Protein AF-A0A2V9P4X1-F1 (afdb_monomer_lite)

Foldseek 3Di:
DVVVVVVVVVVVVVVVVVLVVVLCVQQVVCCVVVVDPPVVSSVVSVVVVVVVVVD

Structure (mmCIF, N/CA/C/O backbone):
data_AF-A0A2V9P4X1-F1
#
_entry.id   AF-A0A2V9P4X1-F1
#
loop_
_atom_site.group_PDB
_atom_site.id
_atom_site.type_symbol
_atom_site.label_atom_id
_atom_site.label_alt_id
_atom_site.label_comp_id
_atom_site.label_asym_id
_atom_site.label_entity_id
_atom_site.label_seq_id
_atom_site.pdbx_PD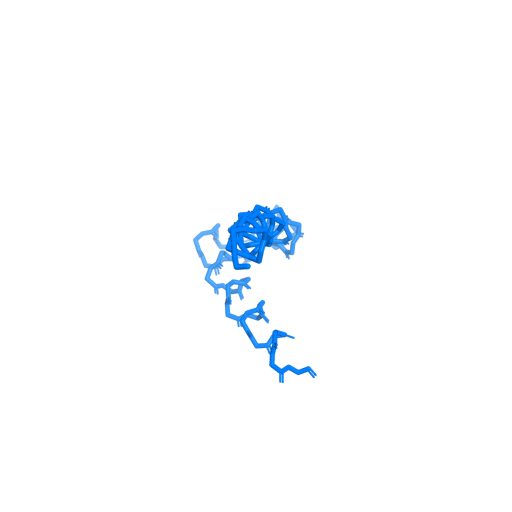B_ins_code
_atom_site.Cartn_x
_atom_site.Cartn_y
_atom_site.Cartn_z
_atom_site.occupancy
_atom_site.B_iso_or_equiv
_atom_site.auth_seq_id
_atom_site.auth_comp_id
_atom_site.auth_asym_id
_atom_site.auth_atom_id
_atom_site.pdbx_PDB_model_num
ATOM 1 N N . MET A 1 1 ? 19.345 2.921 -23.324 1.00 88.81 1 MET A N 1
ATOM 2 C CA . MET A 1 1 ? 19.190 1.901 -22.264 1.00 88.81 1 MET A CA 1
ATOM 3 C C . MET A 1 1 ? 19.498 2.428 -20.868 1.00 88.81 1 MET A C 1
ATOM 5 O O . MET A 1 1 ? 18.649 2.266 -20.010 1.00 88.81 1 MET A O 1
ATOM 9 N N . LEU A 1 2 ? 20.620 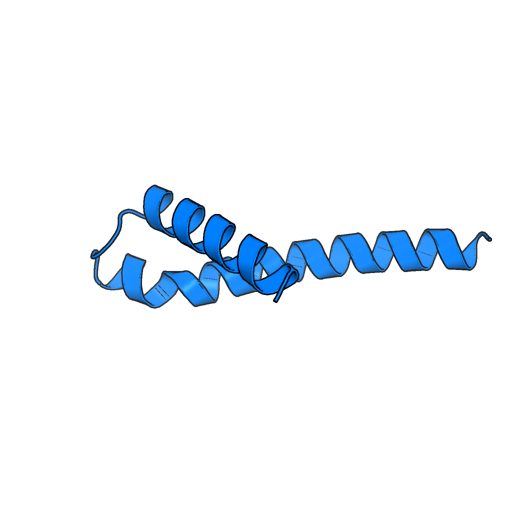3.124 -20.639 1.00 94.19 2 LEU A N 1
ATOM 10 C CA . LEU A 1 2 ? 20.920 3.732 -19.329 1.00 94.19 2 LEU A CA 1
ATOM 11 C C . LEU A 1 2 ? 19.807 4.673 -18.825 1.00 94.19 2 LEU A C 1
ATOM 13 O O . LEU A 1 2 ? 19.302 4.486 -17.726 1.00 94.19 2 LEU A O 1
ATOM 17 N N . LEU A 1 3 ? 19.376 5.630 -19.656 1.00 96.19 3 LEU A N 1
ATOM 18 C CA . LEU A 1 3 ? 18.295 6.558 -19.296 1.00 96.19 3 LEU A CA 1
ATOM 19 C C . LEU A 1 3 ? 16.969 5.838 -19.017 1.00 96.19 3 LEU A C 1
ATOM 21 O O . LEU A 1 3 ? 16.311 6.163 -18.044 1.00 96.19 3 LEU A O 1
ATOM 25 N N . LEU A 1 4 ? 16.621 4.817 -19.810 1.00 96.88 4 LEU A N 1
ATOM 26 C CA . LEU A 1 4 ? 15.417 4.002 -19.600 1.00 96.88 4 LEU A CA 1
ATOM 27 C C . LEU A 1 4 ? 15.417 3.364 -18.203 1.00 96.88 4 LEU A C 1
ATOM 29 O O . LEU A 1 4 ? 14.441 3.482 -17.471 1.00 96.88 4 LEU A O 1
ATOM 33 N N . VAL A 1 5 ? 16.522 2.711 -17.829 1.00 97.62 5 VAL A N 1
ATOM 34 C CA . VAL A 1 5 ? 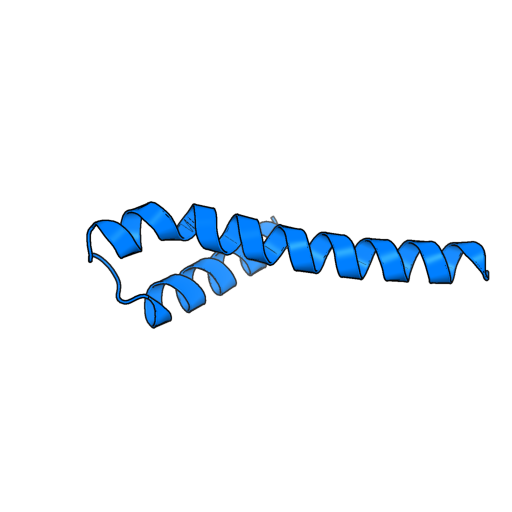16.654 2.042 -16.527 1.00 97.62 5 VAL A CA 1
ATOM 35 C C . VAL A 1 5 ? 16.556 3.052 -15.382 1.00 97.62 5 VAL A C 1
ATOM 37 O O . VAL A 1 5 ? 15.852 2.799 -14.405 1.00 97.62 5 VAL A O 1
ATOM 40 N N . ILE A 1 6 ? 17.203 4.214 -15.516 1.00 98.00 6 ILE A N 1
ATOM 41 C CA . ILE A 1 6 ? 17.118 5.299 -14.528 1.00 98.00 6 ILE A CA 1
ATOM 42 C C . ILE A 1 6 ? 15.673 5.789 -14.390 1.00 98.00 6 ILE A C 1
ATOM 44 O O . ILE A 1 6 ? 15.164 5.871 -13.275 1.00 98.00 6 ILE A O 1
ATOM 48 N N . THR A 1 7 ? 14.991 6.068 -15.502 1.00 97.62 7 THR A N 1
ATOM 49 C CA . THR A 1 7 ? 13.610 6.562 -15.486 1.00 97.62 7 THR A CA 1
ATOM 50 C C . THR A 1 7 ? 12.654 5.553 -14.860 1.00 97.62 7 THR A C 1
ATOM 52 O O . THR A 1 7 ? 11.870 5.944 -14.003 1.00 97.62 7 THR A O 1
ATOM 55 N N . ILE A 1 8 ? 12.744 4.267 -15.218 1.00 97.69 8 ILE A N 1
ATOM 56 C CA . ILE A 1 8 ? 11.917 3.212 -14.606 1.00 97.69 8 ILE A CA 1
ATOM 57 C C . ILE A 1 8 ? 12.177 3.139 -13.098 1.00 97.69 8 ILE A C 1
ATOM 59 O O . ILE A 1 8 ? 11.237 3.060 -12.316 1.00 97.69 8 ILE A O 1
ATOM 63 N N . THR A 1 9 ? 13.441 3.214 -12.678 1.00 98.06 9 THR A N 1
ATOM 64 C CA . THR A 1 9 ? 13.799 3.155 -11.253 1.00 98.06 9 THR A CA 1
ATOM 65 C C . THR A 1 9 ? 13.197 4.329 -10.480 1.00 98.06 9 THR A C 1
ATOM 67 O O . THR A 1 9 ? 12.598 4.132 -9.426 1.00 98.06 9 THR A O 1
ATOM 70 N N . ILE A 1 10 ? 13.315 5.547 -11.014 1.00 98.12 10 ILE A N 1
ATOM 71 C CA . ILE A 1 10 ? 12.739 6.749 -10.398 1.00 98.12 10 ILE A CA 1
ATOM 72 C C . ILE A 1 10 ? 11.210 6.667 -10.372 1.00 98.12 10 ILE A C 1
ATOM 74 O O . ILE A 1 10 ? 10.617 6.983 -9.345 1.00 98.12 10 ILE A O 1
ATOM 78 N N . ALA A 1 11 ? 10.580 6.215 -11.460 1.00 97.31 11 ALA A N 1
ATOM 79 C CA . ALA A 1 11 ? 9.130 6.052 -11.536 1.00 97.31 11 ALA A CA 1
ATOM 80 C C . ALA A 1 11 ? 8.616 5.062 -10.481 1.00 97.31 11 ALA A C 1
ATOM 82 O O . ALA A 1 11 ? 7.698 5.392 -9.742 1.00 97.31 11 ALA A O 1
ATOM 83 N N . LEU A 1 12 ? 9.268 3.904 -10.326 1.00 96.75 12 LEU A N 1
ATOM 84 C CA . LEU A 1 12 ? 8.903 2.918 -9.303 1.00 96.75 12 LEU A CA 1
ATOM 85 C C . LEU A 1 12 ? 9.031 3.479 -7.878 1.00 96.75 12 LEU A C 1
ATOM 87 O O . LEU A 1 12 ? 8.168 3.224 -7.039 1.00 96.75 12 LEU A O 1
ATOM 91 N N . ILE A 1 13 ? 10.088 4.250 -7.594 1.00 97.75 13 ILE A N 1
ATOM 92 C CA . ILE A 1 13 ? 10.264 4.903 -6.286 1.00 97.75 13 ILE A CA 1
ATOM 93 C C . ILE A 1 13 ? 9.164 5.944 -6.055 1.00 97.75 13 ILE A C 1
ATOM 95 O O . ILE A 1 13 ? 8.585 6.000 -4.971 1.00 97.75 13 ILE A O 1
ATOM 99 N N . PHE A 1 14 ? 8.879 6.768 -7.061 1.00 96.38 14 PHE A N 1
ATOM 100 C CA . PHE A 1 14 ? 7.854 7.802 -6.990 1.00 96.38 14 PHE A CA 1
ATOM 101 C C . PHE A 1 14 ? 6.462 7.205 -6.755 1.00 96.38 14 PHE A C 1
ATOM 103 O O . PHE A 1 14 ? 5.786 7.612 -5.811 1.00 96.38 14 PHE A O 1
ATOM 110 N N . ASP A 1 15 ? 6.071 6.196 -7.533 1.00 93.88 15 ASP A N 1
ATOM 111 C CA . ASP A 1 15 ? 4.779 5.518 -7.387 1.00 93.88 15 ASP A CA 1
ATOM 112 C C . ASP A 1 15 ? 4.640 4.844 -6.020 1.00 93.88 15 ASP A C 1
ATOM 114 O O . ASP A 1 15 ? 3.586 4.936 -5.391 1.00 93.88 15 ASP A O 1
ATOM 118 N N . PHE A 1 16 ? 5.712 4.232 -5.505 1.00 92.06 16 PHE A N 1
ATOM 119 C CA . PHE A 1 16 ? 5.701 3.653 -4.161 1.00 92.06 16 PHE A CA 1
ATOM 120 C C . PHE A 1 16 ? 5.454 4.712 -3.074 1.00 92.06 16 PHE A C 1
ATOM 122 O O . PHE A 1 16 ? 4.628 4.508 -2.180 1.00 92.06 16 PHE A O 1
ATOM 129 N N . LEU A 1 17 ? 6.148 5.853 -3.147 1.00 95.25 17 LEU A N 1
ATOM 130 C CA . LEU A 1 17 ? 5.990 6.940 -2.177 1.00 95.25 17 LEU A CA 1
ATOM 131 C C . LEU A 1 17 ? 4.601 7.586 -2.258 1.00 95.25 17 LEU A C 1
ATOM 133 O O . LEU A 1 17 ? 3.996 7.857 -1.219 1.00 95.25 17 LEU A O 1
ATOM 137 N N . ASN A 1 18 ? 4.070 7.787 -3.465 1.00 93.25 18 ASN A N 1
ATOM 138 C CA . ASN A 1 18 ? 2.711 8.303 -3.645 1.00 93.25 18 ASN A CA 1
ATOM 139 C C . ASN A 1 18 ? 1.665 7.334 -3.102 1.00 93.25 18 ASN A C 1
ATOM 141 O O . ASN A 1 18 ? 0.799 7.748 -2.334 1.00 93.25 18 ASN A O 1
ATOM 145 N N . GLY A 1 19 ? 1.798 6.037 -3.396 1.00 91.12 19 GLY A N 1
ATOM 146 C CA . GLY A 1 19 ? 0.887 5.016 -2.887 1.00 91.12 19 GLY A CA 1
ATOM 147 C C . GLY A 1 19 ? 0.814 4.983 -1.356 1.00 91.12 19 GLY A C 1
ATOM 148 O O . GLY A 1 19 ? -0.255 4.731 -0.801 1.00 91.12 19 GLY A O 1
ATOM 149 N N . PHE A 1 20 ? 1.913 5.290 -0.655 1.00 88.75 20 PHE A N 1
ATOM 150 C CA . PHE A 1 20 ? 1.918 5.403 0.808 1.00 88.75 20 PHE A CA 1
ATOM 151 C C . PHE A 1 20 ? 1.106 6.608 1.313 1.00 88.75 20 PHE A C 1
ATOM 153 O O . PHE A 1 20 ? 0.316 6.471 2.251 1.00 88.75 20 PHE A O 1
ATOM 160 N N . HIS A 1 21 ? 1.265 7.777 0.689 1.00 92.44 21 HIS A N 1
ATOM 161 C CA . HIS A 1 21 ? 0.478 8.965 1.030 1.00 92.44 21 HIS A CA 1
ATOM 162 C C . HIS A 1 21 ? -1.009 8.779 0.712 1.00 92.44 21 HIS A C 1
ATOM 164 O O . HIS A 1 21 ? -1.863 9.101 1.543 1.00 92.44 21 HIS A O 1
ATOM 170 N N . ASP A 1 22 ? -1.324 8.200 -0.444 1.00 89.94 22 ASP A N 1
ATOM 171 C CA . ASP A 1 22 ? -2.701 7.944 -0.863 1.00 89.94 22 ASP A CA 1
ATOM 172 C C . ASP A 1 22 ? -3.381 6.920 0.049 1.00 89.94 22 ASP A C 1
ATOM 174 O O . ASP A 1 22 ? -4.530 7.115 0.460 1.00 89.94 22 ASP A O 1
ATOM 178 N N . ALA A 1 23 ? -2.653 5.879 0.467 1.00 90.19 23 ALA A N 1
ATOM 179 C CA . ALA A 1 23 ? -3.140 4.935 1.464 1.00 90.19 23 ALA A CA 1
ATOM 180 C C . ALA A 1 23 ? -3.498 5.650 2.776 1.00 90.19 23 ALA A C 1
ATOM 182 O O . ALA A 1 23 ? -4.597 5.439 3.290 1.00 90.19 23 ALA A O 1
ATOM 183 N N . ALA A 1 24 ? -2.638 6.539 3.286 1.00 91.50 24 ALA A N 1
ATOM 184 C CA . ALA A 1 24 ? -2.910 7.304 4.506 1.00 91.50 24 ALA A CA 1
ATOM 185 C C . ALA A 1 24 ? -4.145 8.215 4.370 1.00 91.50 24 ALA A C 1
ATOM 187 O O . ALA A 1 24 ? -4.996 8.239 5.264 1.00 91.50 24 ALA A O 1
ATOM 188 N N . ASN A 1 25 ? -4.284 8.904 3.236 1.00 93.38 25 ASN A N 1
ATOM 189 C CA . ASN A 1 25 ? -5.435 9.762 2.952 1.00 93.38 25 ASN A CA 1
ATOM 190 C C . ASN A 1 25 ? -6.742 8.959 2.871 1.00 93.38 25 ASN A C 1
ATOM 192 O O . ASN A 1 25 ? -7.756 9.373 3.437 1.00 93.38 25 ASN A O 1
ATOM 196 N N . SER A 1 26 ? -6.716 7.784 2.235 1.00 91.50 26 SER A N 1
ATOM 197 C CA . SER A 1 26 ? -7.900 6.929 2.069 1.00 91.50 26 SER A CA 1
ATOM 198 C C . SER A 1 26 ? -8.432 6.346 3.387 1.00 91.50 26 SER A C 1
ATOM 200 O O . SER A 1 26 ? -9.629 6.078 3.504 1.00 91.50 26 SER A O 1
ATOM 202 N N . ILE A 1 27 ? -7.571 6.183 4.403 1.00 95.12 27 ILE A N 1
ATOM 203 C CA . ILE A 1 27 ? -7.948 5.580 5.693 1.00 95.12 27 ILE A CA 1
ATOM 204 C C . ILE A 1 27 ? -8.156 6.590 6.824 1.00 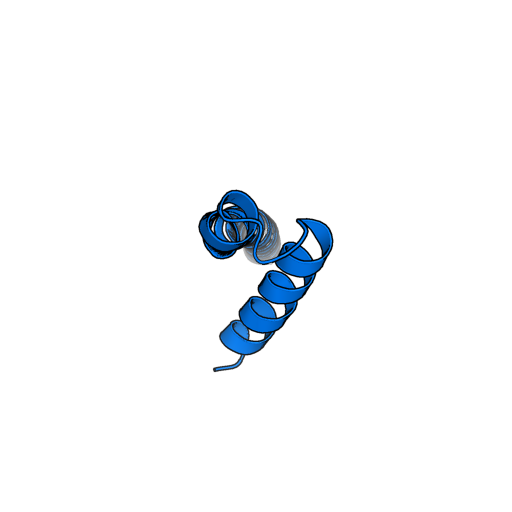95.12 27 ILE A C 1
ATOM 206 O O . ILE A 1 27 ? -8.672 6.216 7.880 1.00 95.12 27 ILE A O 1
ATOM 210 N N . ALA A 1 28 ? -7.775 7.856 6.641 1.00 95.50 28 ALA A N 1
ATOM 211 C CA . ALA A 1 28 ? -7.782 8.865 7.702 1.00 95.50 28 ALA A CA 1
ATOM 212 C C . ALA A 1 28 ? -9.152 8.997 8.394 1.00 95.50 28 ALA A C 1
ATOM 214 O O . ALA A 1 28 ? -9.238 9.013 9.626 1.00 95.50 28 ALA A O 1
ATOM 215 N N . THR A 1 29 ? -10.242 9.016 7.622 1.00 95.19 29 THR A N 1
ATOM 216 C CA . THR A 1 29 ? -11.604 9.146 8.163 1.00 95.19 29 THR A CA 1
ATOM 217 C C . THR A 1 29 ? -12.038 7.900 8.937 1.00 95.19 29 THR A C 1
ATOM 219 O O . THR A 1 29 ? -12.539 8.017 10.052 1.00 95.19 29 THR A O 1
ATOM 222 N N . VAL A 1 30 ? -11.818 6.693 8.404 1.00 95.25 30 VAL A N 1
ATOM 223 C CA . VAL A 1 30 ? -12.257 5.442 9.062 1.00 95.25 30 VAL A CA 1
ATOM 224 C C . VAL A 1 30 ? -11.443 5.112 10.315 1.00 95.25 30 VAL A C 1
ATOM 226 O O . VAL A 1 30 ? -11.984 4.546 11.266 1.00 95.25 30 VAL A O 1
ATOM 229 N N . VAL A 1 31 ? -10.166 5.507 10.348 1.00 96.12 31 VAL A N 1
ATOM 230 C CA . VAL A 1 31 ? -9.302 5.348 11.526 1.00 96.12 31 VAL A CA 1
ATOM 231 C C . VAL A 1 31 ? -9.628 6.393 12.596 1.00 96.12 31 VAL A C 1
ATOM 233 O O . VAL A 1 31 ? -9.746 6.040 13.770 1.00 96.12 31 VAL A O 1
ATOM 236 N N . SER A 1 32 ? -9.828 7.664 12.223 1.00 96.38 32 SER A N 1
ATOM 237 C CA . SER A 1 32 ? -10.161 8.732 13.186 1.00 96.38 32 SER A CA 1
ATOM 238 C C . SER A 1 32 ? -11.541 8.550 13.824 1.00 96.38 32 SER A C 1
ATOM 240 O O . SER A 1 32 ? -11.699 8.776 15.023 1.00 96.38 32 SER A O 1
ATOM 242 N N . THR A 1 33 ? -12.517 8.056 13.060 1.00 97.50 33 THR A N 1
ATOM 243 C CA . THR A 1 33 ? -13.860 7.700 13.558 1.00 97.50 33 THR A CA 1
ATOM 244 C C . THR A 1 33 ? -13.902 6.366 14.305 1.00 97.50 33 THR A C 1
ATOM 246 O O . THR A 1 33 ? -14.935 6.020 14.874 1.00 97.50 33 THR A O 1
ATOM 249 N N . ARG A 1 34 ? -12.784 5.624 14.349 1.00 93.38 34 ARG A N 1
ATOM 250 C CA . ARG A 1 34 ? -12.654 4.304 14.994 1.00 93.38 34 ARG A CA 1
ATOM 251 C C . ARG A 1 34 ? -13.598 3.235 14.431 1.00 93.38 34 ARG A C 1
ATOM 253 O O . ARG A 1 34 ? -13.878 2.251 15.111 1.00 93.38 34 ARG A O 1
ATOM 260 N N . VAL A 1 35 ? -14.054 3.401 13.189 1.00 95.56 35 VAL A N 1
ATOM 261 C CA . VAL A 1 35 ? -14.859 2.395 12.474 1.00 95.56 35 VAL A CA 1
ATOM 262 C C . VAL A 1 35 ? -14.020 1.150 12.188 1.00 95.56 35 VAL A C 1
ATOM 264 O O . VAL A 1 35 ? -14.508 0.028 12.298 1.00 95.56 35 VAL A O 1
ATOM 267 N N . LEU A 1 36 ? -12.737 1.340 11.868 1.00 94.81 36 LEU A N 1
ATOM 268 C CA . LEU A 1 36 ? -11.767 0.263 11.691 1.00 94.81 36 LEU A CA 1
ATOM 269 C C . LEU A 1 36 ? -10.537 0.501 12.565 1.00 94.81 36 LEU A C 1
ATOM 271 O O . LEU A 1 36 ? -10.102 1.635 12.770 1.00 94.81 36 LEU A O 1
ATOM 275 N N . SER A 1 37 ? -9.933 -0.587 13.047 1.00 95.62 37 SER A N 1
ATOM 276 C CA . SER A 1 37 ? -8.603 -0.501 13.652 1.00 95.62 37 SER A CA 1
ATOM 277 C C . SER A 1 37 ? -7.562 -0.148 12.576 1.00 95.62 37 SER A C 1
ATOM 279 O O . SER A 1 37 ? -7.723 -0.560 11.423 1.00 95.62 37 SER A O 1
ATOM 281 N N . PRO A 1 38 ? -6.464 0.556 12.916 1.00 94.00 38 PRO A N 1
ATOM 282 C CA . PRO A 1 38 ? -5.472 1.004 11.934 1.00 94.00 38 PRO A CA 1
ATOM 283 C C . PRO A 1 38 ? -4.933 -0.118 11.039 1.00 94.00 38 PRO A C 1
ATOM 285 O O . PRO A 1 38 ? -4.776 0.067 9.838 1.00 94.00 38 PRO A O 1
ATOM 288 N N . LYS A 1 39 ? -4.708 -1.313 11.603 1.00 94.44 39 LYS A N 1
ATOM 289 C CA . LYS A 1 39 ? -4.225 -2.477 10.844 1.00 94.44 39 LYS A CA 1
ATOM 290 C C . LYS A 1 39 ? -5.237 -2.937 9.792 1.00 94.44 39 LYS A C 1
ATOM 292 O O . LYS A 1 39 ? -4.855 -3.177 8.653 1.00 94.44 39 LYS A O 1
ATOM 297 N N . LEU A 1 40 ? -6.514 -3.038 10.167 1.00 95.69 40 LEU A N 1
ATOM 298 C CA . LEU A 1 40 ? -7.592 -3.416 9.249 1.00 95.69 40 LEU A CA 1
ATOM 299 C C . LEU A 1 40 ? -7.790 -2.358 8.160 1.00 95.69 40 LEU A C 1
ATOM 301 O O . LEU A 1 40 ? -7.947 -2.715 6.999 1.00 95.69 40 LEU A O 1
ATOM 305 N N . ALA A 1 41 ? -7.707 -1.076 8.517 1.00 95.56 41 ALA A N 1
ATOM 306 C CA . ALA A 1 41 ? -7.784 0.026 7.565 1.00 95.56 41 ALA A CA 1
ATOM 307 C C . ALA A 1 41 ? -6.664 -0.033 6.510 1.00 95.56 41 ALA A C 1
ATOM 309 O O . ALA A 1 41 ? -6.946 0.111 5.325 1.00 95.56 41 ALA A O 1
ATOM 310 N N . VAL A 1 42 ? -5.415 -0.309 6.907 1.00 94.25 42 VAL A N 1
ATOM 311 C CA . VAL A 1 42 ? -4.292 -0.452 5.959 1.00 94.25 42 VAL A CA 1
ATOM 312 C C . VAL A 1 42 ? -4.502 -1.631 5.006 1.00 94.25 42 VAL A C 1
ATOM 314 O O . VAL A 1 42 ? -4.288 -1.484 3.806 1.00 94.25 42 VAL A O 1
ATOM 317 N N . VAL A 1 43 ? -4.960 -2.784 5.509 1.00 94.56 43 VAL A N 1
ATOM 318 C CA . VAL A 1 43 ? -5.279 -3.945 4.655 1.00 94.56 43 VAL A CA 1
ATOM 319 C C . VAL A 1 43 ? -6.409 -3.608 3.677 1.00 94.56 43 VAL A C 1
ATOM 321 O O . VAL A 1 43 ? -6.337 -3.972 2.506 1.00 94.56 43 VAL A O 1
ATOM 324 N N . TRP A 1 44 ? -7.419 -2.870 4.140 1.00 94.06 44 TRP A N 1
ATOM 325 C CA . TRP A 1 44 ? -8.529 -2.400 3.314 1.00 94.06 44 TRP A CA 1
ATOM 326 C C . TRP A 1 44 ? -8.046 -1.472 2.192 1.00 94.06 44 TRP A C 1
ATOM 328 O O . TRP A 1 44 ? -8.344 -1.713 1.026 1.00 94.06 44 TRP A O 1
ATOM 338 N N . ALA A 1 45 ? -7.230 -0.467 2.517 1.00 93.56 45 ALA A N 1
ATOM 339 C CA . ALA A 1 45 ? -6.648 0.434 1.525 1.00 93.56 45 ALA A CA 1
ATOM 340 C C . ALA A 1 45 ? -5.759 -0.301 0.519 1.00 93.56 45 ALA A C 1
ATOM 342 O O . ALA A 1 45 ? -5.881 -0.059 -0.677 1.00 93.56 45 ALA A O 1
ATOM 343 N N . ALA A 1 46 ? -4.917 -1.234 0.972 1.00 92.31 46 ALA A N 1
ATOM 344 C CA . ALA A 1 46 ? -4.078 -2.033 0.081 1.00 92.31 46 ALA A CA 1
ATOM 345 C C . ALA A 1 46 ? -4.915 -2.849 -0.918 1.00 92.31 46 ALA A C 1
ATOM 347 O O . ALA A 1 46 ? -4.595 -2.882 -2.104 1.00 92.31 46 ALA A O 1
ATOM 348 N N . PHE A 1 47 ? -6.009 -3.465 -0.459 1.00 94.25 47 PHE A N 1
ATOM 349 C CA . PHE A 1 47 ? -6.904 -4.247 -1.310 1.00 94.25 47 PHE A CA 1
ATOM 350 C C . PHE A 1 47 ? -7.592 -3.390 -2.382 1.00 94.25 47 PHE A C 1
ATOM 352 O O . PHE A 1 47 ? -7.539 -3.726 -3.564 1.00 94.25 47 PHE A O 1
ATOM 359 N N . PHE A 1 48 ? -8.200 -2.265 -1.994 1.00 92.56 48 PHE A N 1
ATOM 360 C CA . PHE A 1 48 ? -8.894 -1.397 -2.951 1.00 92.56 48 PHE A CA 1
ATOM 361 C C . PHE A 1 48 ? -7.939 -0.640 -3.875 1.00 92.56 48 PHE A C 1
ATOM 363 O O . PHE A 1 48 ? -8.261 -0.487 -5.048 1.00 92.56 48 PHE A O 1
ATOM 370 N N . ASN A 1 49 ? -6.765 -0.220 -3.393 1.00 90.56 49 ASN A N 1
ATOM 371 C CA . ASN A 1 49 ? -5.744 0.412 -4.234 1.00 90.56 49 ASN A CA 1
ATOM 372 C C . ASN A 1 49 ? -5.206 -0.579 -5.280 1.00 90.56 49 ASN A C 1
ATOM 374 O O . ASN A 1 49 ? -5.078 -0.241 -6.451 1.00 90.56 49 ASN A O 1
ATOM 378 N N . PHE A 1 50 ? -4.997 -1.843 -4.890 1.00 90.12 50 PHE A N 1
ATOM 379 C CA . PHE A 1 50 ? -4.644 -2.890 -5.844 1.00 90.12 50 PHE A CA 1
ATOM 380 C C . PHE A 1 50 ? -5.727 -3.064 -6.911 1.00 90.12 50 PHE A C 1
ATOM 382 O O . PHE A 1 50 ? -5.401 -3.040 -8.087 1.00 90.12 50 PHE A O 1
ATOM 389 N N . ILE A 1 51 ? -7.004 -3.185 -6.529 1.00 93.50 51 ILE A N 1
ATOM 390 C CA . ILE A 1 51 ? -8.107 -3.312 -7.500 1.00 93.50 51 ILE A CA 1
ATOM 391 C C . ILE A 1 51 ? -8.181 -2.094 -8.426 1.00 93.50 51 ILE A C 1
ATOM 393 O O . ILE A 1 51 ? -8.322 -2.267 -9.633 1.00 93.50 51 ILE A O 1
ATOM 397 N N . ALA A 1 52 ? -8.060 -0.884 -7.878 1.00 88.44 52 ALA A N 1
ATOM 398 C CA . ALA A 1 52 ? -8.116 0.359 -8.641 1.00 88.44 52 ALA A CA 1
ATOM 399 C C . ALA A 1 52 ? -7.017 0.456 -9.711 1.00 88.44 52 ALA A C 1
ATOM 401 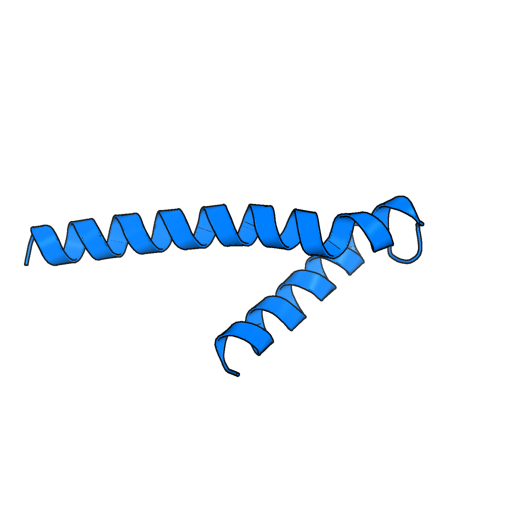O O . ALA A 1 52 ? -7.226 1.111 -10.721 1.00 88.44 52 ALA A O 1
ATOM 402 N N . ALA A 1 53 ? -5.878 -0.221 -9.538 1.00 88.44 53 ALA A N 1
ATOM 403 C CA . ALA A 1 53 ? -4.821 -0.253 -10.548 1.00 88.44 53 ALA A CA 1
ATOM 404 C C . ALA A 1 53 ? -5.178 -1.073 -11.809 1.00 88.44 53 ALA A C 1
ATOM 406 O O . ALA A 1 53 ? -4.497 -0.936 -12.825 1.00 88.44 53 ALA A O 1
ATOM 407 N N . PHE A 1 54 ? -6.202 -1.936 -11.757 1.00 91.25 54 PHE A N 1
ATOM 408 C CA . PHE A 1 54 ? -6.619 -2.801 -12.877 1.00 91.25 54 PHE A CA 1
ATOM 409 C C . PHE A 1 54 ? -7.957 -2.407 -13.511 1.00 91.25 54 PHE A C 1
ATOM 411 O O . PHE A 1 54 ? -8.383 -3.065 -14.464 1.00 91.25 54 PHE A O 1
ATOM 418 N N . VAL A 1 55 ? -8.629 -1.391 -12.970 1.00 85.44 55 VAL A N 1
ATOM 419 C CA . VAL A 1 55 ? -9.892 -0.846 -13.489 1.00 85.44 55 VAL A CA 1
ATOM 420 C C . VAL A 1 55 ? -9.602 0.466 -14.195 1.00 85.44 55 VAL A C 1
ATOM 422 O O . VAL A 1 55 ? -10.040 0.597 -15.359 1.00 85.44 55 VAL A O 1
#

pLDDT: mean 93.96, std 2.93, range [85.44, 98.12]

Secondary st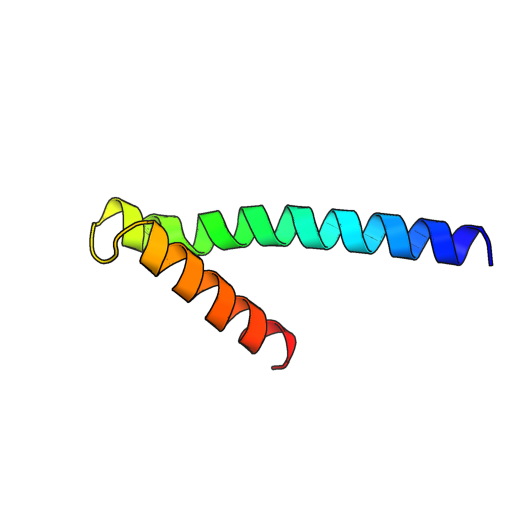ructure (DSSP, 8-state):
-HHHHHHHHHHHHHHHHHHHHHHHHHHHHHHHTTSS-HHHHHHHHHHHHHHHTT-

Sequence (55 aa):
MLLLVITITIALIFDFLNGFHDAANSIATVVSTRVLSPKLAVVWAAFFNFIAAFV

Radius of gyration: 14.69 Å; chains: 1; bounding box: 36×14×37 Å